Protein AF-A0A9N8HB35-F1 (afdb_monomer_lite)

Foldseek 3Di:
DDPPDDPPQAPDQAQQDQDDPVLGRHDPVSVVVLLVVLLVLLLLLVVLVVCCVVPPPDPVSVVVSVVSNVVSVVSLVSNCVSPHVVSVVSNVVSNVVSVVVVVVVVVVVVVVVVVVVVVVVVVVVVVVVVVVVVD

Secondary structure (DSSP, 8-state):
-------GGGT--SSEESSSTT-EE-SHHHHHHHHHHHHHHHHHHHHHHHHHHH-SS-HHHHHHHHHHHHHHHHHHHHHHTS--HHHHHHHHHHHHHHHHHHHHHHHHHHHHHHHHHHHHHHHHHHHHHHHHHT-

Radius of gyration: 24.56 Å; chains: 1; bounding box: 70×28×77 Å

Organism: NCBI:txid568900

pLDDT: mean 71.09, std 11.75, range [43.59, 85.12]

Structure (mmCIF, N/CA/C/O backbone):
data_AF-A0A9N8HB35-F1
#
_entry.id   AF-A0A9N8HB35-F1
#
loop_
_atom_site.group_PDB
_atom_site.id
_atom_site.type_symbol
_atom_site.label_atom_id
_atom_site.label_alt_id
_atom_site.label_comp_id
_atom_site.label_asym_id
_atom_site.label_entity_id
_atom_site.label_seq_id
_atom_site.pdbx_PDB_ins_code
_atom_site.Cartn_x
_atom_site.Cartn_y
_atom_site.Cartn_z
_atom_site.occupancy
_atom_site.B_iso_or_equiv
_atom_site.auth_seq_id
_atom_site.auth_comp_id
_atom_site.auth_asym_id
_atom_site.auth_atom_id
_atom_site.pdbx_PDB_model_num
ATOM 1 N N . MET A 1 1 ? -38.176 9.115 30.010 1.00 45.50 1 MET A N 1
ATOM 2 C CA . MET A 1 1 ? -37.831 8.293 28.830 1.00 45.50 1 MET A CA 1
ATOM 3 C C . MET A 1 1 ? -36.360 7.927 28.939 1.00 45.50 1 MET A C 1
ATOM 5 O O . MET A 1 1 ? -35.518 8.809 28.861 1.00 45.50 1 MET A O 1
ATOM 9 N N . MET A 1 2 ? -36.069 6.669 29.280 1.00 44.69 2 MET A N 1
ATOM 10 C CA . MET A 1 2 ? -34.713 6.183 29.548 1.00 44.69 2 MET A CA 1
ATOM 11 C C . MET A 1 2 ? -33.983 5.897 28.232 1.00 44.69 2 MET A C 1
ATOM 13 O O . MET A 1 2 ? -34.358 4.988 27.497 1.00 44.69 2 MET A O 1
ATOM 17 N N . GLY A 1 3 ? -32.946 6.683 27.939 1.00 60.66 3 GLY A N 1
ATOM 18 C CA . GLY A 1 3 ? -32.051 6.488 26.797 1.00 60.66 3 GLY A CA 1
ATOM 19 C C . GLY A 1 3 ? -31.075 5.336 27.034 1.00 60.66 3 GLY A C 1
ATOM 20 O O . GLY A 1 3 ? -29.895 5.572 27.265 1.00 60.66 3 GLY A O 1
ATOM 21 N N . TRP A 1 4 ? -31.577 4.099 27.013 1.00 60.34 4 TRP A N 1
ATOM 22 C CA . TRP A 1 4 ? -30.795 2.876 27.258 1.00 60.34 4 TRP A CA 1
ATOM 23 C C . TRP A 1 4 ? -30.068 2.328 26.021 1.00 60.34 4 TRP A C 1
ATOM 25 O O . TRP A 1 4 ? -29.394 1.307 26.095 1.00 60.34 4 TRP A O 1
ATOM 35 N N . TRP A 1 5 ? -30.163 3.021 24.888 1.00 43.59 5 TRP A N 1
ATOM 36 C CA . TRP A 1 5 ? -29.425 2.693 23.674 1.00 43.59 5 TRP A CA 1
ATOM 37 C C . TRP A 1 5 ? -28.761 3.962 23.143 1.00 43.59 5 TRP A C 1
ATOM 39 O O . TRP A 1 5 ? -29.365 4.754 22.423 1.00 43.59 5 TRP A O 1
ATOM 49 N N . LYS A 1 6 ? -27.513 4.192 23.550 1.00 47.88 6 LYS A N 1
ATOM 50 C CA . LYS A 1 6 ? -26.610 5.110 22.856 1.00 47.88 6 LYS A CA 1
ATOM 51 C C . LYS A 1 6 ? -25.535 4.244 22.214 1.00 47.88 6 LYS A C 1
ATOM 53 O O . LYS A 1 6 ? -24.721 3.681 22.945 1.00 47.88 6 LYS A O 1
ATOM 58 N N . PRO A 1 7 ? -25.542 4.082 20.883 1.00 48.66 7 PRO A N 1
ATOM 59 C CA . PRO A 1 7 ? -24.548 3.278 20.201 1.00 48.66 7 PRO A CA 1
ATOM 60 C C . PRO A 1 7 ? -23.248 4.087 20.111 1.00 48.66 7 PRO A C 1
ATOM 62 O O . PRO A 1 7 ? -22.889 4.615 19.065 1.00 48.66 7 PRO A O 1
ATOM 65 N N . TYR A 1 8 ? -22.562 4.227 21.247 1.00 49.41 8 TYR A N 1
ATOM 66 C CA . TYR A 1 8 ? -21.249 4.871 21.339 1.00 49.41 8 TYR A CA 1
ATOM 67 C C . TYR A 1 8 ? -20.169 4.087 20.580 1.00 49.41 8 TYR A C 1
ATOM 69 O O . TYR A 1 8 ? -19.176 4.660 20.153 1.00 49.41 8 TYR A O 1
ATOM 77 N N . PHE A 1 9 ? -20.408 2.799 20.325 1.00 52.00 9 PHE A N 1
ATOM 78 C CA . PHE A 1 9 ? -19.467 1.891 19.669 1.00 52.00 9 PHE A CA 1
ATOM 79 C C . PHE A 1 9 ? -19.093 2.255 18.225 1.00 52.00 9 PHE A C 1
ATOM 81 O O . PHE A 1 9 ? -18.092 1.749 17.733 1.00 52.00 9 PHE A O 1
ATOM 88 N N . PHE A 1 10 ? -19.863 3.102 17.532 1.00 51.78 10 PHE A N 1
ATOM 89 C CA . PHE A 1 10 ? -19.577 3.405 16.123 1.00 51.78 10 PHE A CA 1
ATOM 90 C C . PHE A 1 10 ? -18.704 4.639 15.906 1.00 51.78 10 PHE A C 1
ATOM 92 O O . PHE A 1 10 ? -18.147 4.782 14.830 1.00 51.78 10 PHE A O 1
ATOM 99 N N . VAL A 1 11 ? -18.596 5.557 16.863 1.00 52.62 11 VAL A N 1
ATOM 100 C CA . VAL A 1 11 ? -17.896 6.838 16.626 1.00 52.62 11 VAL A CA 1
ATOM 101 C C . VAL A 1 11 ? -16.774 7.068 17.630 1.00 52.62 11 VAL A C 1
ATOM 103 O O . VAL A 1 11 ? -15.903 7.899 17.393 1.00 52.62 11 VAL A O 1
ATOM 106 N N . ASP A 1 12 ? -16.765 6.324 18.736 1.00 54.06 12 ASP A N 1
ATOM 107 C CA . ASP A 1 12 ? -15.719 6.455 19.734 1.00 54.06 12 ASP A CA 1
ATOM 108 C C . ASP A 1 12 ? -14.447 5.735 19.263 1.00 54.06 12 ASP A C 1
ATOM 110 O O . ASP A 1 12 ? -14.409 4.513 19.117 1.00 54.06 12 ASP A O 1
ATOM 114 N N . THR A 1 13 ? -13.408 6.516 18.969 1.00 54.78 13 THR A N 1
ATOM 115 C CA . THR A 1 13 ? -12.069 6.023 18.617 1.00 54.78 13 THR A CA 1
ATOM 116 C C . THR A 1 13 ? -11.279 5.565 19.836 1.00 54.78 13 THR A C 1
ATOM 118 O O . THR A 1 13 ? -10.207 4.988 19.669 1.00 54.78 13 THR A O 1
ATOM 121 N N . THR A 1 14 ? -11.762 5.852 21.049 1.00 53.62 14 THR A N 1
ATOM 122 C CA . THR A 1 14 ? -11.043 5.563 22.289 1.00 53.62 14 THR A CA 1
ATOM 123 C C . THR A 1 14 ? -11.481 4.233 22.896 1.00 53.62 14 THR A C 1
ATOM 125 O O . THR A 1 14 ? -12.664 3.917 23.001 1.00 53.62 14 THR A O 1
ATOM 128 N N . GLY A 1 15 ? -10.504 3.409 23.268 1.00 51.75 15 GLY A N 1
ATOM 129 C CA . GLY A 1 15 ? -10.707 2.123 23.926 1.00 51.75 15 GLY A CA 1
ATOM 130 C C . GLY A 1 15 ? -11.123 0.966 23.016 1.00 51.75 15 GLY A C 1
ATOM 131 O O . GLY A 1 15 ? -11.509 -0.090 23.527 1.00 51.75 15 GLY A O 1
ATOM 132 N N . VAL A 1 16 ? -11.033 1.126 21.691 1.00 56.84 16 VAL A N 1
ATOM 133 C CA . VAL A 1 16 ? -11.378 0.062 20.740 1.00 56.84 16 VAL A CA 1
ATOM 134 C C . VAL A 1 16 ? -10.282 -1.001 20.731 1.00 56.84 16 VAL A C 1
ATOM 136 O O . VAL A 1 16 ? -9.119 -0.723 20.437 1.00 56.84 16 VAL A O 1
ATOM 139 N N . GLN A 1 17 ? -10.669 -2.234 21.054 1.00 55.41 17 GLN A N 1
ATOM 140 C CA . GLN A 1 17 ? -9.814 -3.410 20.938 1.00 55.41 17 GLN A CA 1
ATOM 141 C C . GLN A 1 17 ? -9.794 -3.878 19.481 1.00 55.41 17 GLN A C 1
ATOM 143 O O . GLN A 1 17 ? -10.820 -4.276 18.934 1.00 55.41 17 GLN A O 1
ATOM 148 N N . LEU A 1 18 ? -8.621 -3.816 18.851 1.00 55.91 18 LEU A N 1
ATOM 149 C CA . LEU A 1 18 ? -8.442 -4.180 17.442 1.00 55.91 18 LEU A CA 1
ATOM 150 C C . LEU A 1 18 ? -8.513 -5.692 17.200 1.00 55.91 18 LEU A C 1
ATOM 152 O O . LEU A 1 18 ? -8.981 -6.100 16.143 1.00 55.91 18 LEU A O 1
ATOM 156 N N . LEU A 1 19 ? -8.030 -6.510 18.147 1.00 52.53 19 LEU A N 1
ATOM 157 C CA . LEU A 1 19 ? -8.085 -7.983 18.087 1.00 52.53 19 LEU A CA 1
ATOM 158 C C . LEU A 1 19 ? -7.536 -8.671 19.354 1.00 52.53 19 LEU A C 1
ATOM 160 O O . LEU A 1 19 ? -7.921 -9.791 19.673 1.00 52.53 19 LEU A O 1
ATOM 164 N N . PHE A 1 20 ? -6.608 -8.010 20.052 1.00 51.31 20 PHE A N 1
ATOM 165 C CA . PHE A 1 20 ? -5.947 -8.503 21.259 1.00 51.31 20 PHE A CA 1
ATOM 166 C C . PHE A 1 20 ? -5.986 -7.431 22.351 1.00 51.31 20 PHE A C 1
ATOM 168 O O . PHE A 1 20 ? -5.915 -6.244 22.037 1.00 51.31 20 PHE A O 1
ATOM 175 N N . ASP A 1 21 ? -6.020 -7.837 23.624 1.00 52.69 21 ASP A N 1
ATOM 176 C CA . ASP A 1 21 ? -6.093 -6.914 24.772 1.00 52.69 21 ASP A CA 1
ATOM 177 C C . ASP A 1 21 ? -4.945 -5.889 24.828 1.00 52.69 21 ASP A C 1
ATOM 179 O O . ASP A 1 21 ? -5.109 -4.811 25.392 1.00 52.69 21 ASP A O 1
ATOM 183 N N . TRP A 1 22 ? -3.795 -6.191 24.217 1.00 54.84 22 TRP A N 1
ATOM 184 C CA . TRP A 1 22 ? -2.642 -5.285 24.140 1.00 54.84 22 TRP A CA 1
ATOM 185 C C . TRP A 1 22 ? -2.722 -4.270 22.987 1.00 54.84 22 TRP A C 1
ATOM 187 O O . TRP A 1 22 ? -1.986 -3.289 22.984 1.00 54.84 22 TRP A O 1
ATOM 197 N N . ALA A 1 23 ? -3.607 -4.488 22.013 1.00 52.81 23 ALA A N 1
ATOM 198 C CA . ALA A 1 23 ? -3.816 -3.617 20.858 1.00 52.81 23 ALA A CA 1
ATOM 199 C C . ALA A 1 23 ? -5.071 -2.761 21.070 1.00 52.81 23 ALA A C 1
ATOM 201 O O . ALA A 1 23 ? -6.016 -2.782 20.274 1.00 52.81 23 ALA A O 1
ATOM 202 N N . LYS A 1 24 ? -5.099 -2.059 22.202 1.00 58.66 24 LYS A N 1
ATOM 203 C CA . LYS A 1 24 ? -6.166 -1.128 22.548 1.00 58.66 24 LYS A CA 1
ATOM 204 C C . LYS A 1 24 ? -5.764 0.270 22.092 1.00 58.66 24 LYS A C 1
ATOM 206 O O . LYS A 1 24 ? -4.676 0.743 22.417 1.00 58.66 24 LYS A O 1
ATOM 211 N N . ILE A 1 25 ? -6.621 0.905 21.301 1.00 62.12 25 ILE A N 1
ATOM 212 C CA . ILE A 1 25 ? -6.399 2.279 20.849 1.00 62.12 25 ILE A CA 1
ATOM 213 C C . ILE A 1 25 ? -6.833 3.210 21.981 1.00 62.12 25 ILE A C 1
ATOM 215 O O . ILE A 1 25 ? -7.993 3.608 22.050 1.00 62.12 25 ILE A O 1
ATOM 219 N N . ASP A 1 26 ? -5.924 3.499 22.907 1.00 64.88 26 ASP A N 1
ATOM 220 C CA . ASP A 1 26 ? -6.196 4.417 24.020 1.00 64.88 26 ASP A CA 1
ATOM 221 C C . ASP A 1 26 ? -5.686 5.843 23.722 1.00 64.88 26 ASP A C 1
ATOM 223 O O . ASP A 1 26 ? -6.273 6.807 24.205 1.00 64.88 26 ASP A O 1
ATOM 227 N N . ASP A 1 27 ? -4.679 5.993 22.847 1.00 70.69 27 ASP A N 1
ATOM 228 C CA . ASP A 1 27 ? -4.029 7.277 22.537 1.00 70.69 27 ASP A CA 1
ATOM 229 C C . ASP A 1 27 ? -3.953 7.590 21.032 1.00 70.69 27 ASP A C 1
ATOM 231 O O . ASP A 1 27 ? -3.827 6.701 20.184 1.00 70.69 27 ASP A O 1
ATOM 235 N N . THR A 1 28 ? -3.886 8.880 20.683 1.00 71.00 28 THR A N 1
ATOM 236 C CA . THR A 1 28 ? -3.707 9.367 19.298 1.00 71.00 28 THR A CA 1
ATOM 237 C C . THR A 1 28 ? -2.481 8.760 18.607 1.00 71.00 28 THR A C 1
ATOM 239 O O . THR A 1 28 ? -2.510 8.497 17.408 1.00 71.00 28 THR A O 1
ATOM 242 N N . LEU A 1 29 ? -1.402 8.489 19.350 1.00 72.56 29 LEU A N 1
ATOM 243 C CA . LEU A 1 29 ? -0.203 7.840 18.807 1.00 72.56 29 LEU A CA 1
ATOM 244 C C . LEU A 1 29 ? -0.455 6.379 18.421 1.00 72.56 29 LEU A C 1
ATOM 246 O O . LEU A 1 29 ? 0.022 5.935 17.379 1.00 72.56 29 LEU A O 1
ATOM 250 N N . THR A 1 30 ? -1.222 5.648 19.234 1.00 72.88 30 THR A N 1
ATOM 251 C CA . THR A 1 30 ? -1.616 4.265 18.927 1.00 72.88 30 THR A CA 1
ATOM 252 C C . THR A 1 30 ? -2.589 4.198 17.757 1.00 72.88 30 THR A C 1
ATOM 254 O O . THR A 1 30 ? -2.531 3.265 16.962 1.00 72.88 30 THR A O 1
ATOM 257 N N . PHE A 1 31 ? -3.423 5.228 17.595 1.00 71.62 31 PHE A N 1
ATOM 258 C CA . PHE A 1 31 ? -4.264 5.376 16.416 1.00 71.62 31 PHE A CA 1
ATOM 259 C C . PHE A 1 31 ? -3.414 5.598 15.159 1.00 71.62 31 PHE A C 1
ATOM 261 O O . PHE A 1 31 ? -3.521 4.821 14.223 1.00 71.62 31 PHE A O 1
ATOM 268 N N . ILE A 1 32 ? -2.490 6.569 15.160 1.00 76.06 32 ILE A N 1
ATOM 269 C CA . ILE A 1 32 ? -1.609 6.838 14.007 1.00 76.06 32 ILE A CA 1
ATOM 270 C C . ILE A 1 32 ? -0.753 5.614 13.647 1.00 76.06 32 ILE A C 1
ATOM 272 O O . ILE A 1 32 ? -0.535 5.343 12.466 1.00 76.06 32 ILE A O 1
ATOM 276 N N . SER A 1 33 ? -0.261 4.860 14.634 1.00 78.31 33 SER A N 1
ATOM 277 C CA . SER A 1 33 ? 0.515 3.646 14.364 1.00 78.31 33 SER A CA 1
ATOM 278 C C . SER A 1 33 ? -0.349 2.514 13.801 1.00 78.31 33 SER A C 1
ATOM 280 O O . SER A 1 33 ? 0.095 1.822 12.880 1.00 78.31 33 SER A O 1
ATOM 282 N N . ALA A 1 34 ? -1.587 2.354 14.281 1.00 75.81 34 ALA A N 1
ATOM 283 C CA . ALA A 1 34 ? -2.561 1.430 13.707 1.00 75.81 34 ALA A CA 1
ATOM 284 C C . ALA A 1 34 ? -2.911 1.828 12.264 1.00 75.81 34 ALA A C 1
ATOM 286 O O . ALA A 1 34 ? -2.772 1.004 11.361 1.00 75.81 34 ALA A O 1
ATOM 287 N N . SER A 1 35 ? -3.229 3.101 12.028 1.00 79.56 35 SER A N 1
ATOM 288 C CA . SER A 1 35 ? -3.462 3.694 10.708 1.00 79.56 35 SER A CA 1
ATOM 289 C C . SER A 1 35 ? -2.302 3.450 9.747 1.00 79.56 35 SER A C 1
ATOM 291 O O . SER A 1 35 ? -2.489 2.961 8.633 1.00 79.56 35 SER A O 1
ATOM 293 N N . GLY A 1 36 ? -1.072 3.729 10.189 1.00 80.44 36 GLY A N 1
ATOM 294 C CA . GLY A 1 36 ? 0.137 3.499 9.401 1.00 80.44 36 GLY A CA 1
ATOM 295 C C . GLY A 1 36 ? 0.349 2.021 9.073 1.00 80.44 36 GLY A C 1
ATOM 296 O O . GLY A 1 36 ? 0.723 1.682 7.951 1.00 80.44 36 GLY A O 1
ATOM 297 N N . SER A 1 37 ? 0.048 1.131 10.021 1.00 80.12 37 SER A N 1
ATOM 298 C CA . SER A 1 37 ? 0.123 -0.318 9.815 1.00 80.12 37 SER A CA 1
ATOM 299 C C . SER A 1 37 ? -0.924 -0.794 8.807 1.00 80.12 37 SER A C 1
ATOM 301 O O . SER A 1 37 ? -0.601 -1.587 7.927 1.00 80.12 37 SER A O 1
ATOM 303 N N . ILE A 1 38 ? -2.152 -0.272 8.872 1.00 81.31 38 ILE A N 1
ATOM 304 C CA . ILE A 1 38 ? -3.230 -0.570 7.917 1.00 81.31 38 ILE A CA 1
ATOM 305 C C . ILE A 1 38 ? -2.867 -0.075 6.517 1.00 81.31 38 ILE A C 1
ATOM 307 O O . ILE A 1 38 ? -3.011 -0.821 5.546 1.00 81.31 38 ILE A O 1
ATOM 311 N N . ALA A 1 39 ? -2.344 1.148 6.404 1.00 79.38 39 ALA A N 1
ATOM 312 C CA . ALA A 1 39 ? -1.879 1.703 5.138 1.00 79.38 39 ALA A CA 1
ATOM 313 C C . ALA A 1 39 ? -0.755 0.850 4.528 1.00 79.38 39 ALA A C 1
ATOM 315 O O . ALA A 1 39 ? -0.796 0.529 3.338 1.00 79.38 39 ALA A O 1
ATOM 316 N N . LEU A 1 40 ? 0.213 0.423 5.347 1.00 81.56 40 LEU A N 1
ATOM 317 C CA . LEU A 1 40 ? 1.298 -0.456 4.916 1.00 81.56 40 LEU A CA 1
ATOM 318 C C . LEU A 1 40 ? 0.775 -1.830 4.479 1.00 81.56 40 LEU A C 1
ATOM 320 O O . LEU A 1 40 ? 1.191 -2.330 3.437 1.00 81.56 40 LEU A O 1
ATOM 324 N N . LEU A 1 41 ? -0.159 -2.423 5.230 1.00 81.19 41 LEU A N 1
ATOM 325 C CA . LEU A 1 41 ? -0.799 -3.694 4.876 1.00 81.19 41 LEU A CA 1
ATOM 326 C C . LEU A 1 41 ? -1.541 -3.593 3.538 1.00 81.19 41 LEU A C 1
ATOM 328 O O . LEU A 1 41 ? -1.372 -4.470 2.695 1.00 81.19 41 LEU A O 1
ATOM 332 N N . CYS A 1 42 ? -2.306 -2.519 3.311 1.00 79.75 42 CYS A N 1
ATOM 333 C CA . CYS A 1 42 ? -3.016 -2.286 2.049 1.00 79.75 42 CYS A CA 1
ATOM 334 C C . CYS A 1 42 ? -2.048 -2.114 0.870 1.00 79.75 42 CYS A C 1
ATOM 336 O O . CYS A 1 42 ? -2.261 -2.686 -0.201 1.00 79.75 42 CYS A O 1
ATOM 338 N N . LEU A 1 43 ? -0.966 -1.351 1.066 1.00 79.25 43 LEU A N 1
ATOM 339 C CA . LEU A 1 43 ? 0.071 -1.171 0.051 1.00 79.25 43 LEU A CA 1
ATOM 340 C C . LEU A 1 43 ? 0.762 -2.495 -0.280 1.00 79.25 43 LEU A C 1
ATOM 342 O O . LEU A 1 43 ? 0.881 -2.828 -1.454 1.00 79.25 43 LEU A O 1
ATOM 346 N N . LEU A 1 44 ? 1.178 -3.264 0.730 1.00 79.69 44 LEU A N 1
ATOM 347 C CA . LEU A 1 44 ? 1.837 -4.558 0.543 1.00 79.69 44 LEU A CA 1
ATOM 348 C C . LEU A 1 44 ? 0.924 -5.575 -0.142 1.00 79.69 44 LEU A C 1
ATOM 350 O O . LEU A 1 44 ? 1.387 -6.284 -1.032 1.00 79.69 44 LEU A O 1
ATOM 354 N N . ASP A 1 45 ? -0.357 -5.619 0.228 1.00 77.00 45 ASP A N 1
ATOM 355 C CA . ASP A 1 45 ? -1.348 -6.495 -0.402 1.00 77.00 45 ASP A CA 1
ATOM 356 C C . ASP A 1 45 ? -1.457 -6.216 -1.906 1.00 77.00 45 ASP A C 1
ATOM 358 O O . ASP A 1 45 ? -1.334 -7.121 -2.739 1.00 77.00 45 ASP A O 1
ATOM 362 N N . ARG A 1 46 ? -1.590 -4.935 -2.271 1.00 75.12 46 ARG A N 1
ATOM 363 C CA . ARG A 1 46 ? -1.676 -4.524 -3.674 1.00 75.12 46 ARG A CA 1
ATOM 364 C C . ARG A 1 46 ? -0.373 -4.734 -4.419 1.00 75.12 46 ARG A C 1
ATOM 366 O O . ARG A 1 46 ? -0.408 -5.226 -5.549 1.00 75.12 46 ARG A O 1
ATOM 373 N N . PHE A 1 47 ? 0.764 -4.403 -3.811 1.00 74.81 47 PHE A N 1
ATOM 374 C CA . PHE A 1 47 ? 2.080 -4.587 -4.422 1.00 74.81 47 PHE A CA 1
ATOM 375 C C . PHE A 1 47 ? 2.349 -6.071 -4.692 1.00 74.81 47 PHE A C 1
ATOM 377 O O . PHE A 1 47 ? 2.763 -6.429 -5.792 1.00 74.81 47 PHE A O 1
ATOM 384 N N . ALA A 1 48 ? 2.016 -6.953 -3.744 1.00 72.62 48 ALA A N 1
ATOM 385 C CA . ALA A 1 48 ? 2.113 -8.400 -3.912 1.00 72.62 48 ALA A CA 1
ATOM 386 C C . ALA A 1 48 ? 1.198 -8.919 -5.034 1.00 72.62 48 ALA A C 1
ATOM 388 O O . ALA A 1 48 ? 1.647 -9.707 -5.869 1.00 72.62 48 ALA A O 1
ATOM 389 N N . ALA A 1 49 ? -0.047 -8.433 -5.113 1.00 69.44 49 ALA A N 1
ATOM 390 C CA . ALA A 1 49 ? -0.979 -8.803 -6.177 1.00 69.44 49 ALA A CA 1
ATOM 391 C C . ALA A 1 49 ? -0.477 -8.386 -7.575 1.00 69.44 49 ALA A C 1
ATOM 393 O O . ALA A 1 49 ? -0.597 -9.149 -8.535 1.00 69.44 49 ALA A O 1
ATOM 394 N N . HIS A 1 50 ? 0.129 -7.204 -7.701 1.00 67.50 50 HIS A N 1
ATOM 395 C CA . HIS A 1 50 ? 0.690 -6.741 -8.972 1.00 67.50 50 HIS A CA 1
ATOM 396 C C . HIS A 1 50 ? 2.022 -7.405 -9.330 1.00 67.50 50 HIS A C 1
ATOM 398 O O . HIS A 1 50 ? 2.228 -7.739 -10.499 1.00 67.50 50 HIS A O 1
ATOM 404 N N . LEU A 1 51 ? 2.898 -7.677 -8.355 1.00 67.12 51 LEU A N 1
ATOM 405 C CA . LEU A 1 51 ? 4.088 -8.494 -8.602 1.00 67.12 51 LEU A CA 1
ATOM 406 C C . LEU A 1 51 ? 3.706 -9.890 -9.089 1.00 67.12 51 LEU A C 1
ATOM 408 O O . LEU A 1 51 ? 4.348 -10.397 -10.004 1.00 67.12 51 LEU A O 1
ATOM 412 N N . ALA A 1 52 ? 2.651 -10.493 -8.537 1.00 63.91 52 ALA A N 1
ATOM 413 C CA . ALA A 1 52 ? 2.167 -11.796 -8.981 1.00 63.91 52 ALA A CA 1
ATOM 414 C C . ALA A 1 52 ? 1.695 -11.787 -10.449 1.00 63.91 52 ALA A C 1
ATOM 416 O O . ALA A 1 52 ? 1.901 -12.767 -11.164 1.00 63.91 52 ALA A O 1
ATOM 417 N N . LEU A 1 53 ? 1.109 -10.680 -10.920 1.00 63.44 53 LEU A N 1
ATOM 418 C CA . LEU A 1 53 ? 0.714 -10.514 -12.324 1.00 63.44 53 LEU A CA 1
ATOM 419 C C . LEU A 1 53 ? 1.917 -10.291 -13.251 1.00 63.44 53 LEU A C 1
ATOM 421 O O . LEU A 1 53 ? 1.929 -10.810 -14.367 1.00 63.44 53 LEU A O 1
ATOM 425 N N . HIS A 1 54 ? 2.929 -9.543 -12.805 1.00 58.47 54 HIS A N 1
ATOM 426 C CA . HIS A 1 54 ? 4.083 -9.194 -13.637 1.00 58.47 54 HIS A CA 1
ATOM 427 C C . HIS A 1 54 ? 5.175 -10.279 -13.650 1.00 58.47 54 HIS A C 1
ATOM 429 O O . HIS A 1 54 ? 5.806 -10.538 -14.673 1.00 58.47 54 HIS A O 1
ATOM 435 N N . GLN A 1 55 ? 5.376 -10.988 -12.538 1.00 51.97 55 GLN A N 1
ATOM 436 C CA . GLN A 1 55 ? 6.353 -12.068 -12.412 1.00 51.97 55 GLN A CA 1
ATOM 437 C C . GLN A 1 55 ? 5.756 -13.437 -12.758 1.00 51.97 55 GLN A C 1
ATOM 439 O O . GLN A 1 55 ? 5.794 -14.369 -11.958 1.00 51.97 55 GLN A O 1
ATOM 444 N N . ARG A 1 56 ? 5.330 -13.633 -14.009 1.00 51.41 56 ARG A N 1
ATOM 445 C CA . ARG A 1 56 ? 5.165 -14.998 -14.547 1.00 51.41 56 ARG A CA 1
ATOM 446 C C . ARG A 1 56 ? 6.496 -15.759 -14.710 1.00 51.41 56 ARG A C 1
ATOM 448 O O . ARG A 1 56 ? 6.472 -16.925 -15.086 1.00 51.41 56 ARG A O 1
ATOM 455 N N . GLN A 1 57 ? 7.647 -15.132 -14.433 1.00 45.41 57 GLN A N 1
ATOM 456 C CA . GLN A 1 57 ? 8.962 -15.639 -14.854 1.00 45.41 57 GLN A CA 1
ATOM 457 C C . GLN A 1 57 ? 10.014 -15.812 -13.734 1.00 45.41 57 GLN A C 1
ATOM 459 O O . GLN A 1 57 ? 11.056 -16.412 -13.984 1.00 45.41 57 GLN A O 1
ATOM 464 N N . LYS A 1 58 ? 9.776 -15.355 -12.491 1.00 49.59 58 LYS A N 1
ATOM 465 C CA . LYS A 1 58 ? 10.717 -15.541 -11.359 1.00 49.59 58 LYS A CA 1
ATOM 466 C C . LYS A 1 58 ? 10.085 -16.368 -10.233 1.00 49.59 58 LYS A C 1
ATOM 468 O O . LYS A 1 58 ? 9.369 -15.850 -9.383 1.00 49.59 58 LYS A O 1
ATOM 473 N N . VAL A 1 59 ? 10.409 -17.662 -10.218 1.00 52.81 59 VAL A N 1
ATOM 474 C CA . VAL A 1 59 ? 9.833 -18.704 -9.342 1.00 52.81 59 VAL A CA 1
ATOM 475 C C . VAL A 1 59 ? 9.998 -18.416 -7.836 1.00 52.81 59 VAL A C 1
ATOM 477 O O . VAL A 1 59 ? 9.125 -18.771 -7.054 1.00 52.81 59 VAL A O 1
ATOM 480 N N . TYR A 1 60 ? 11.061 -17.723 -7.409 1.00 49.62 60 TYR A N 1
ATOM 481 C CA . TYR A 1 60 ? 11.340 -17.486 -5.980 1.00 49.62 60 TYR A CA 1
ATOM 482 C C . TYR A 1 60 ? 10.612 -16.280 -5.362 1.00 49.62 60 TYR A C 1
ATOM 484 O O . TYR A 1 60 ? 10.231 -16.327 -4.193 1.00 49.62 60 TYR A O 1
ATOM 492 N N . SER A 1 61 ? 10.378 -15.207 -6.124 1.00 53.84 61 SER A N 1
ATOM 493 C CA . SER A 1 61 ? 9.635 -1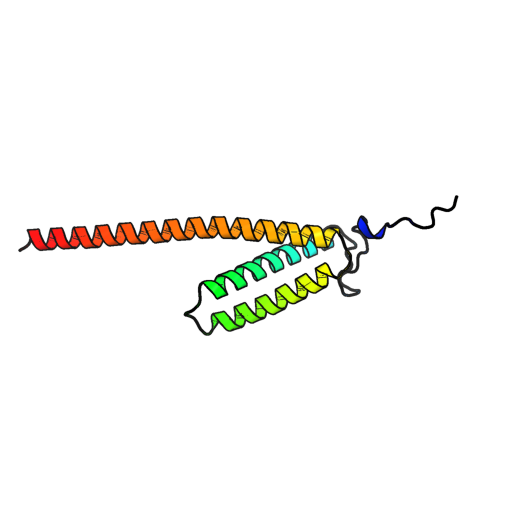4.039 -5.618 1.00 53.84 61 SER A CA 1
ATOM 494 C C . SER A 1 61 ? 8.133 -14.314 -5.499 1.00 53.84 61 SER A C 1
ATOM 496 O O . SER A 1 61 ? 7.466 -13.707 -4.664 1.00 53.84 61 SER A O 1
ATOM 498 N N . SER A 1 62 ? 7.619 -15.278 -6.271 1.00 61.62 62 SER A N 1
ATOM 499 C CA . SER A 1 62 ? 6.209 -15.673 -6.250 1.00 61.62 62 SER A CA 1
ATOM 500 C C . SER A 1 62 ? 5.771 -16.231 -4.889 1.00 61.62 62 SER A C 1
ATOM 502 O O . SER A 1 62 ? 4.713 -15.851 -4.394 1.00 61.62 62 SER A O 1
ATOM 504 N N . THR A 1 63 ? 6.595 -17.050 -4.223 1.00 65.19 63 THR A N 1
ATOM 505 C CA . THR A 1 63 ? 6.230 -17.666 -2.931 1.00 65.19 63 THR A CA 1
ATOM 506 C C . THR A 1 63 ? 6.141 -16.645 -1.796 1.00 65.19 63 THR A C 1
ATOM 508 O O . THR A 1 63 ? 5.208 -16.690 -0.991 1.00 65.19 63 THR A O 1
ATOM 511 N N . LEU A 1 64 ? 7.088 -15.701 -1.731 1.00 67.94 64 LEU A N 1
ATOM 512 C CA . LEU A 1 64 ? 7.064 -14.635 -0.726 1.00 67.94 64 LEU A CA 1
ATOM 513 C C . LEU A 1 64 ? 5.903 -13.673 -0.976 1.00 67.94 64 LEU A C 1
ATOM 515 O O . LEU A 1 64 ? 5.168 -13.374 -0.041 1.00 67.94 64 LEU A O 1
ATOM 519 N N . ALA A 1 65 ? 5.685 -13.259 -2.227 1.00 67.31 65 ALA A N 1
ATOM 520 C CA . ALA A 1 65 ? 4.553 -12.409 -2.588 1.00 67.31 65 ALA A CA 1
ATOM 521 C C . ALA A 1 65 ? 3.214 -13.081 -2.246 1.00 67.31 65 ALA A C 1
ATOM 523 O O . ALA A 1 65 ? 2.351 -12.457 -1.638 1.00 67.31 65 ALA A O 1
ATOM 524 N N . TRP A 1 66 ? 3.069 -14.375 -2.538 1.00 70.94 66 TRP A N 1
ATOM 525 C CA . TRP A 1 66 ? 1.867 -15.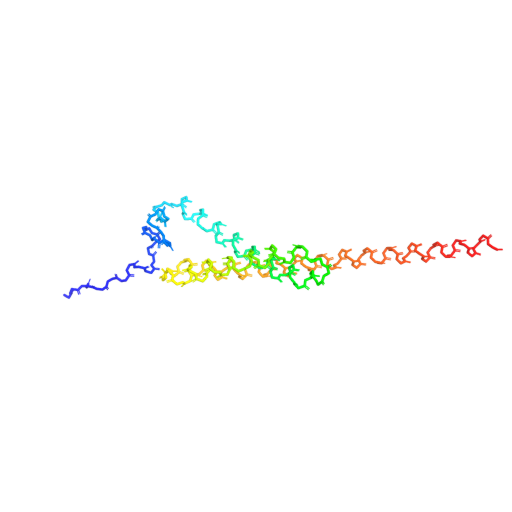141 -2.212 1.00 70.94 66 TRP A CA 1
ATOM 526 C C . TRP A 1 66 ? 1.626 -15.261 -0.701 1.00 70.94 66 TRP A C 1
ATOM 528 O O . TRP A 1 66 ? 0.497 -15.108 -0.233 1.00 70.94 66 TRP A O 1
ATOM 538 N N . THR A 1 67 ? 2.687 -15.498 0.076 1.00 73.94 67 THR A N 1
ATOM 539 C CA . THR A 1 67 ? 2.597 -15.604 1.541 1.00 73.94 67 THR A CA 1
ATOM 540 C C . THR A 1 67 ? 2.251 -14.255 2.167 1.00 73.94 67 THR A C 1
ATOM 542 O O . THR A 1 67 ? 1.376 -14.191 3.030 1.00 73.94 67 THR A O 1
ATOM 545 N N . VAL A 1 68 ? 2.883 -13.172 1.698 1.00 75.31 68 VAL A N 1
ATOM 546 C CA . VAL A 1 68 ? 2.568 -11.801 2.120 1.00 75.31 68 VAL A CA 1
ATOM 547 C C . VAL A 1 68 ? 1.115 -11.485 1.799 1.00 75.31 68 VAL A C 1
ATOM 549 O O . VAL A 1 68 ? 0.395 -11.112 2.712 1.00 75.31 68 VAL A O 1
ATOM 5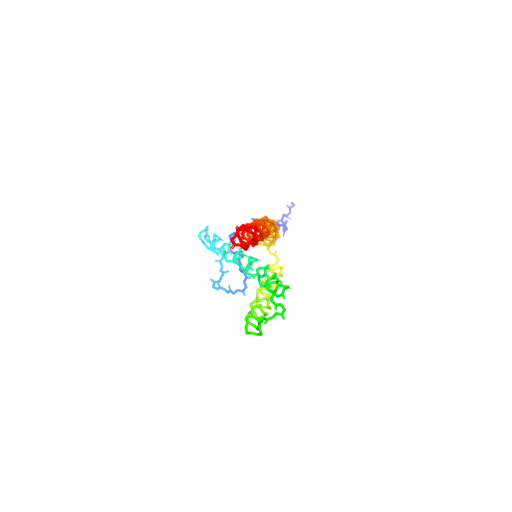52 N N . GLN A 1 69 ? 0.660 -11.748 0.573 1.00 76.44 69 GLN A N 1
ATOM 553 C CA . GLN A 1 69 ? -0.721 -11.511 0.150 1.00 76.44 69 GLN A CA 1
ATOM 554 C C . GLN A 1 69 ? -1.742 -12.280 1.004 1.00 76.44 69 GLN A C 1
ATOM 556 O O . GLN A 1 69 ? -2.769 -11.741 1.406 1.00 76.44 69 GLN A O 1
ATOM 561 N N . ARG A 1 70 ? -1.483 -13.558 1.309 1.00 76.81 70 ARG A N 1
ATOM 562 C CA . ARG A 1 70 ? -2.368 -14.353 2.178 1.00 76.81 70 ARG A CA 1
ATOM 563 C C . ARG A 1 70 ? -2.415 -13.807 3.602 1.00 76.81 70 ARG A C 1
ATOM 565 O O . ARG A 1 70 ? -3.482 -13.810 4.212 1.00 76.81 70 ARG A O 1
ATOM 572 N N . CYS A 1 71 ? -1.279 -13.345 4.114 1.00 75.62 71 CYS A N 1
ATOM 573 C CA . CYS A 1 71 ? -1.178 -12.758 5.442 1.00 75.62 71 CYS A CA 1
ATOM 574 C C . CYS A 1 71 ? -1.898 -11.403 5.502 1.00 75.62 71 CYS A C 1
ATOM 576 O O . CYS A 1 71 ? -2.770 -11.212 6.346 1.00 75.62 71 CYS A O 1
ATOM 578 N N . THR A 1 72 ? -1.614 -10.495 4.564 1.00 77.06 72 THR A N 1
ATOM 579 C CA . THR A 1 72 ? -2.232 -9.164 4.483 1.00 77.06 72 THR A CA 1
ATOM 580 C C . THR A 1 72 ? -3.735 -9.255 4.277 1.00 77.06 72 THR A C 1
ATOM 582 O O . THR A 1 72 ? -4.485 -8.624 5.016 1.00 77.06 72 THR A O 1
ATOM 585 N N . SER A 1 73 ? -4.193 -10.102 3.353 1.00 77.38 73 SER A N 1
ATOM 586 C CA . SER A 1 73 ? -5.618 -10.333 3.116 1.00 77.38 73 SER A CA 1
ATOM 587 C C . SER A 1 73 ? -6.323 -10.903 4.354 1.00 77.38 73 SER A C 1
ATOM 589 O O . SER A 1 73 ? -7.417 -10.454 4.698 1.00 77.38 73 SER A O 1
ATOM 591 N N . GLY A 1 74 ? -5.682 -11.831 5.076 1.00 80.62 74 GLY A N 1
ATOM 592 C CA . GLY A 1 74 ? -6.207 -12.375 6.332 1.00 80.62 74 GLY A CA 1
ATOM 593 C C . GLY A 1 74 ? -6.311 -11.326 7.443 1.00 80.62 74 GLY A C 1
ATOM 594 O O . GLY A 1 74 ? -7.341 -11.238 8.111 1.00 80.62 74 GLY A O 1
ATOM 595 N N . PHE A 1 75 ? -5.286 -10.487 7.609 1.00 76.25 75 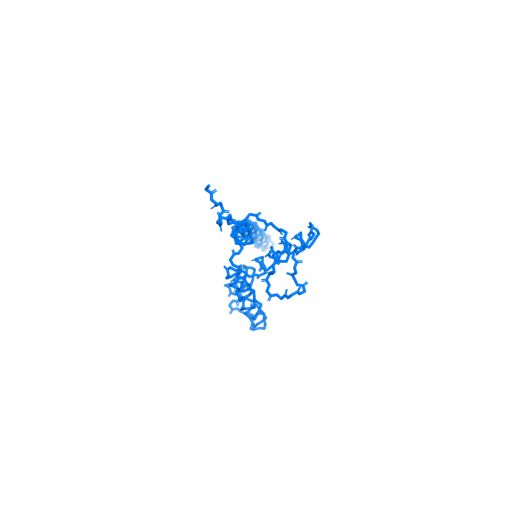PHE A N 1
ATOM 596 C CA . PHE A 1 75 ? -5.301 -9.389 8.579 1.00 76.25 75 PHE A CA 1
ATOM 597 C C . PHE A 1 75 ? -6.351 -8.327 8.244 1.00 76.25 75 PHE A C 1
ATOM 599 O O . PHE A 1 75 ? -7.090 -7.906 9.130 1.00 76.25 75 PHE A O 1
ATOM 606 N N . LEU A 1 76 ? -6.476 -7.934 6.974 1.00 76.19 76 LEU A N 1
ATOM 607 C CA . LEU A 1 76 ? -7.515 -7.001 6.539 1.00 76.19 76 LEU A CA 1
ATOM 608 C C . LEU A 1 76 ? -8.911 -7.577 6.781 1.00 76.19 76 LEU A C 1
ATOM 610 O O . LEU A 1 76 ? -9.783 -6.870 7.273 1.00 76.19 76 LEU A O 1
ATOM 614 N N . MET A 1 77 ? -9.123 -8.869 6.521 1.00 82.44 77 MET A N 1
ATOM 615 C CA . MET A 1 77 ? -10.395 -9.527 6.821 1.00 82.44 77 MET A CA 1
ATOM 616 C C . MET A 1 77 ? -10.724 -9.498 8.321 1.00 82.44 77 MET A C 1
ATOM 618 O O . MET A 1 77 ? -11.868 -9.228 8.684 1.00 82.44 77 MET A O 1
ATOM 622 N N . LEU A 1 78 ? -9.737 -9.736 9.190 1.00 77.62 78 LEU A N 1
ATOM 623 C CA . LEU A 1 78 ? -9.908 -9.648 10.645 1.00 77.62 78 LEU A CA 1
ATOM 624 C C . LEU A 1 78 ? -10.289 -8.230 11.093 1.00 77.62 78 LEU A C 1
ATOM 626 O O . LEU A 1 78 ? -11.206 -8.076 11.895 1.00 77.62 78 LEU A O 1
ATOM 630 N N . ILE A 1 79 ? -9.649 -7.206 10.524 1.00 73.56 79 ILE A N 1
ATOM 631 C CA . ILE A 1 79 ? -9.967 -5.795 10.794 1.00 73.56 79 ILE A CA 1
ATOM 632 C C . ILE A 1 79 ? -11.385 -5.455 10.319 1.00 73.56 79 ILE A C 1
ATOM 634 O O . ILE A 1 79 ? -12.148 -4.818 11.033 1.00 73.56 79 ILE A O 1
ATOM 638 N N . MET A 1 80 ? -11.795 -5.931 9.142 1.00 73.88 80 MET A N 1
ATOM 639 C CA . MET A 1 80 ? -13.154 -5.697 8.634 1.00 73.88 80 MET A CA 1
ATOM 640 C C . MET A 1 80 ? -14.228 -6.366 9.510 1.00 73.88 80 MET A C 1
ATOM 642 O O . MET A 1 80 ? -15.358 -5.886 9.575 1.00 73.88 80 MET A O 1
ATOM 646 N N . MET A 1 81 ? -13.879 -7.451 10.208 1.00 75.94 81 MET A N 1
ATOM 647 C CA . MET A 1 81 ? -14.759 -8.153 11.149 1.00 75.94 81 MET A CA 1
ATOM 648 C C . MET A 1 81 ? -14.748 -7.555 12.562 1.00 75.94 81 MET A C 1
ATOM 650 O O . MET A 1 81 ? -15.571 -7.952 13.385 1.00 75.94 81 MET A O 1
ATOM 654 N N . SER A 1 82 ? -13.880 -6.582 12.863 1.00 69.50 82 SER A N 1
ATOM 655 C CA . SER A 1 82 ? -13.769 -5.987 14.202 1.00 69.50 82 SER A CA 1
ATOM 656 C C . SER A 1 82 ? -14.884 -4.975 14.529 1.00 69.50 82 SER A C 1
ATOM 658 O O . SER A 1 82 ? -14.805 -4.283 15.542 1.00 69.50 82 SER A O 1
ATOM 660 N N . PHE A 1 83 ? -15.924 -4.873 13.684 1.00 66.38 83 PHE A N 1
ATOM 661 C CA . PHE A 1 83 ? -17.111 -4.006 13.826 1.00 66.38 83 PHE A CA 1
ATOM 662 C C . PHE A 1 83 ? -16.825 -2.515 14.095 1.00 66.38 83 PHE A C 1
ATOM 664 O O . PHE A 1 83 ? -17.727 -1.766 14.470 1.00 66.38 83 PHE A O 1
ATOM 671 N N . ASN A 1 84 ? -15.597 -2.051 13.855 1.00 72.19 84 ASN A N 1
ATOM 672 C CA . ASN A 1 84 ? -15.226 -0.650 13.987 1.00 72.19 84 ASN A CA 1
ATOM 673 C C . ASN A 1 84 ? -15.350 0.044 12.626 1.00 72.19 84 ASN A C 1
ATOM 675 O O . ASN A 1 84 ? -14.593 -0.236 11.696 1.00 72.19 84 ASN A O 1
ATOM 679 N N . ILE A 1 85 ? -16.300 0.975 12.517 1.00 71.69 85 ILE A N 1
ATOM 680 C CA . ILE A 1 85 ? -16.581 1.670 11.256 1.00 71.69 85 ILE A CA 1
ATOM 681 C C . ILE A 1 85 ? -15.443 2.599 10.815 1.00 71.69 85 ILE A C 1
ATOM 683 O O . ILE A 1 85 ? -15.283 2.826 9.621 1.00 71.69 85 ILE A O 1
ATOM 687 N N . ILE A 1 86 ? -14.642 3.117 11.750 1.00 72.75 86 ILE A N 1
ATOM 688 C CA . ILE A 1 86 ? -13.529 4.026 11.459 1.00 72.75 86 ILE A CA 1
ATOM 689 C C . ILE A 1 86 ? -12.387 3.239 10.822 1.00 72.75 86 ILE A C 1
ATOM 691 O O . ILE A 1 86 ? -11.916 3.615 9.754 1.00 72.75 86 ILE A O 1
ATOM 695 N N . LEU A 1 87 ? -12.026 2.095 11.411 1.00 74.12 87 LEU A N 1
ATOM 696 C CA . LEU A 1 87 ? -11.025 1.184 10.844 1.00 74.12 87 LEU A CA 1
ATOM 697 C C . LEU A 1 87 ? -11.486 0.599 9.505 1.00 74.12 87 LEU A C 1
ATOM 699 O O . LEU A 1 87 ? -10.703 0.481 8.568 1.00 74.12 87 LEU A O 1
ATOM 703 N N . PHE A 1 88 ? -12.776 0.282 9.383 1.00 78.31 88 PHE A N 1
ATOM 704 C CA . PHE A 1 88 ? -13.372 -0.143 8.119 1.00 78.31 88 PHE A CA 1
ATOM 705 C C . PHE A 1 88 ? -13.236 0.936 7.033 1.00 78.31 88 PHE A C 1
ATOM 707 O O . PHE A 1 88 ? -12.772 0.657 5.926 1.00 78.31 88 PHE A O 1
ATOM 714 N N . 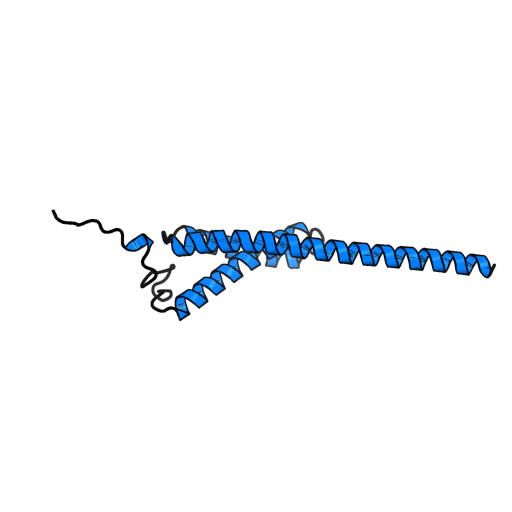LEU A 1 89 ? -13.617 2.179 7.342 1.00 79.25 89 LEU A N 1
ATO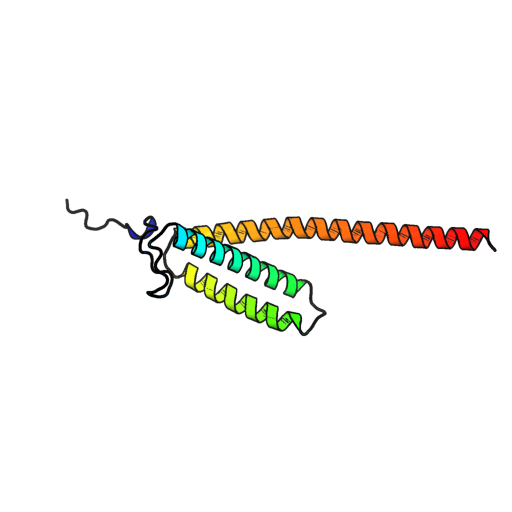M 715 C CA . LEU A 1 89 ? -13.544 3.299 6.404 1.00 79.25 89 LEU A CA 1
ATOM 716 C C . LEU A 1 89 ? -12.093 3.596 6.009 1.00 79.25 89 LEU A C 1
ATOM 718 O O . LEU A 1 89 ? -11.809 3.880 4.848 1.00 79.25 89 LEU A O 1
ATOM 722 N N . GLU A 1 90 ? -11.172 3.461 6.956 1.00 81.38 90 GLU A N 1
ATOM 723 C CA . GLU A 1 90 ? -9.739 3.604 6.749 1.00 81.38 90 GLU A CA 1
ATOM 724 C C . GLU A 1 90 ? -9.170 2.543 5.796 1.00 81.38 90 GLU A C 1
ATOM 726 O O . GLU A 1 90 ? -8.481 2.889 4.835 1.00 81.38 90 GLU A O 1
ATOM 731 N N . VAL A 1 91 ? -9.522 1.266 5.985 1.00 81.38 91 VAL A N 1
ATOM 732 C CA . VAL A 1 91 ? -9.152 0.181 5.058 1.00 81.38 91 VAL A CA 1
ATOM 733 C C . VAL A 1 91 ? -9.666 0.471 3.646 1.00 81.38 91 VAL A C 1
ATOM 735 O O . VAL A 1 91 ? -8.924 0.324 2.673 1.00 81.38 91 VAL A O 1
ATOM 738 N N . VAL A 1 92 ? -10.916 0.924 3.512 1.00 82.94 92 VAL A N 1
ATOM 739 C CA . VAL A 1 92 ? -11.507 1.260 2.206 1.00 82.94 92 VAL A CA 1
ATOM 740 C C . VAL A 1 92 ? -10.776 2.437 1.550 1.00 82.94 92 VAL A C 1
ATOM 742 O O . VAL A 1 92 ? -10.426 2.356 0.370 1.00 82.94 92 VAL A O 1
ATOM 745 N N . LEU A 1 93 ? -10.494 3.508 2.301 1.00 84.75 93 LEU A N 1
ATOM 746 C CA . LEU A 1 93 ? -9.777 4.682 1.796 1.00 84.75 93 LEU A CA 1
ATOM 747 C C . LEU A 1 93 ? -8.353 4.333 1.357 1.00 84.75 93 LEU A C 1
ATOM 749 O O . LEU A 1 93 ? -7.957 4.675 0.241 1.00 84.75 93 LEU A O 1
ATOM 753 N N . PHE A 1 94 ? -7.589 3.621 2.187 1.00 84.75 94 PHE A N 1
ATOM 754 C CA . PHE A 1 94 ? -6.220 3.237 1.843 1.00 84.75 94 PHE A CA 1
ATOM 755 C C . PHE A 1 94 ? -6.161 2.198 0.724 1.00 84.75 94 PHE A C 1
ATOM 757 O O . PHE A 1 94 ? -5.257 2.261 -0.114 1.00 84.75 94 PHE A O 1
ATOM 764 N N . SER A 1 95 ? -7.140 1.295 0.623 1.00 81.12 95 SER A N 1
ATOM 765 C CA . SER A 1 95 ? -7.259 0.413 -0.541 1.00 81.12 95 SER A CA 1
ATOM 766 C C . SER A 1 95 ? -7.501 1.211 -1.828 1.00 81.12 95 SER A C 1
ATOM 768 O O . SER A 1 95 ? -6.893 0.907 -2.850 1.00 81.12 95 SER A O 1
ATOM 770 N N . GLY A 1 96 ? -8.352 2.241 -1.800 1.00 81.50 96 GLY A N 1
ATOM 771 C CA . GLY A 1 96 ? -8.593 3.094 -2.969 1.00 81.50 96 GLY A CA 1
ATOM 772 C C . GLY A 1 96 ? -7.371 3.937 -3.351 1.00 81.50 96 GLY A C 1
ATOM 773 O O . GLY A 1 96 ? -6.983 3.993 -4.518 1.00 81.50 96 GLY A O 1
ATOM 774 N N . MET A 1 97 ? -6.717 4.547 -2.359 1.00 85.12 97 MET A N 1
ATOM 775 C CA . MET A 1 97 ? -5.502 5.346 -2.557 1.00 85.12 97 MET A CA 1
ATOM 776 C C . MET A 1 97 ? -4.335 4.511 -3.093 1.00 85.12 97 MET A C 1
ATOM 778 O O . MET A 1 97 ? -3.616 4.970 -3.978 1.00 85.12 97 MET A O 1
ATOM 782 N N . SER A 1 98 ? -4.149 3.287 -2.591 1.00 82.75 98 SER A N 1
ATOM 783 C CA . SER A 1 98 ? -3.092 2.386 -3.069 1.00 82.75 98 SER A CA 1
ATOM 784 C C . SER A 1 98 ? -3.330 1.926 -4.507 1.00 82.75 98 SER A C 1
ATOM 786 O O . SER A 1 98 ? -2.382 1.870 -5.288 1.00 82.75 98 SER A O 1
ATOM 788 N N . GLU A 1 99 ? -4.581 1.678 -4.902 1.00 81.25 99 GLU A N 1
ATOM 789 C CA . GLU A 1 99 ? -4.914 1.360 -6.293 1.00 81.25 99 GLU A CA 1
ATOM 790 C C . GLU A 1 99 ? -4.624 2.541 -7.233 1.00 81.25 99 GLU A C 1
ATOM 792 O O . GLU A 1 99 ? -3.983 2.365 -8.271 1.00 81.25 99 GLU A O 1
ATOM 797 N N . LEU A 1 100 ? -5.041 3.754 -6.857 1.00 83.81 100 LEU A N 1
ATOM 798 C CA . LEU A 1 100 ? -4.754 4.966 -7.629 1.00 83.81 100 LEU A CA 1
ATOM 799 C C . LEU A 1 100 ? -3.250 5.232 -7.735 1.00 83.81 100 LEU A C 1
ATOM 801 O O . LEU A 1 100 ? -2.743 5.468 -8.832 1.00 83.81 100 LEU A O 1
ATOM 805 N N . GLY A 1 101 ? -2.534 5.149 -6.612 1.00 82.75 101 GLY A N 1
ATOM 806 C CA . GLY A 1 101 ? -1.086 5.331 -6.569 1.00 82.75 101 GLY A CA 1
ATOM 807 C C . GLY A 1 101 ? -0.362 4.339 -7.474 1.00 82.75 101 GLY A C 1
ATOM 808 O O . GLY A 1 101 ? 0.534 4.729 -8.220 1.00 82.75 101 GLY A O 1
ATOM 809 N N . MET A 1 102 ? -0.800 3.077 -7.485 1.00 78.06 102 MET A N 1
ATOM 810 C CA . MET A 1 102 ? -0.182 2.069 -8.336 1.00 78.06 102 MET A CA 1
ATOM 811 C C . MET A 1 102 ? -0.464 2.285 -9.822 1.00 78.06 102 MET A C 1
ATOM 813 O O . MET A 1 102 ? 0.435 2.096 -10.635 1.00 78.06 102 MET A O 1
ATOM 817 N N . ARG A 1 103 ? -1.675 2.719 -10.195 1.00 81.50 103 ARG A N 1
ATOM 818 C CA . ARG A 1 103 ? -1.990 3.056 -11.594 1.00 81.50 103 ARG A CA 1
ATOM 819 C C . ARG A 1 103 ? -1.103 4.187 -12.114 1.00 81.50 103 ARG A C 1
ATOM 821 O O . ARG A 1 103 ? -0.577 4.079 -13.217 1.00 81.50 103 ARG A O 1
ATOM 828 N N . ILE A 1 104 ? -0.899 5.231 -11.310 1.00 84.81 104 ILE A N 1
ATOM 829 C CA . ILE A 1 104 ? -0.033 6.363 -11.673 1.00 84.81 104 ILE A CA 1
ATOM 830 C C . ILE A 1 104 ? 1.428 5.917 -11.771 1.00 84.81 104 ILE A C 1
ATOM 832 O O . ILE A 1 104 ? 2.123 6.280 -12.717 1.00 84.81 104 ILE A O 1
ATOM 836 N N . TYR A 1 105 ? 1.896 5.120 -10.807 1.00 81.38 105 TYR A N 1
ATOM 837 C CA . TYR A 1 105 ? 3.256 4.585 -10.830 1.00 81.38 105 TYR A CA 1
ATOM 838 C C . TYR A 1 105 ? 3.500 3.729 -12.079 1.00 81.38 105 TYR A C 1
ATOM 840 O O . TYR A 1 105 ? 4.529 3.863 -12.733 1.00 81.38 105 TYR A O 1
ATOM 848 N N . TRP A 1 106 ? 2.517 2.909 -12.454 1.00 72.62 106 TRP A N 1
ATOM 849 C CA . TRP A 1 106 ? 2.596 2.056 -13.634 1.00 72.62 106 TRP A CA 1
ATOM 850 C C . TRP A 1 106 ? 2.639 2.838 -14.945 1.00 72.62 106 TRP A C 1
ATOM 852 O O . TRP A 1 106 ? 3.384 2.472 -15.849 1.00 72.62 106 TRP A O 1
ATOM 862 N N . GLN A 1 107 ? 1.857 3.916 -15.060 1.00 80.38 107 GLN A N 1
ATOM 863 C CA . GLN A 1 107 ? 1.910 4.773 -16.247 1.00 80.38 107 GLN A CA 1
ATOM 864 C C . GLN A 1 107 ? 3.310 5.354 -16.452 1.00 80.38 107 GLN A C 1
ATOM 866 O O . GLN A 1 107 ? 3.816 5.323 -17.569 1.00 80.38 107 GLN A O 1
ATOM 871 N N . LYS A 1 108 ? 3.966 5.792 -15.371 1.00 80.19 108 LYS A N 1
ATOM 872 C CA . LYS A 1 108 ? 5.344 6.291 -15.444 1.00 80.19 108 LYS A CA 1
ATOM 873 C C . LYS A 1 108 ? 6.342 5.216 -15.866 1.00 80.19 108 LYS A C 1
ATOM 875 O O . LYS A 1 108 ? 7.210 5.490 -16.686 1.00 80.19 108 LYS A O 1
ATOM 880 N N . ASP A 1 109 ? 6.213 4.002 -15.332 1.00 80.25 109 ASP A N 1
ATOM 881 C CA . ASP A 1 109 ? 7.108 2.897 -15.697 1.00 80.25 109 ASP A CA 1
ATOM 882 C C . ASP A 1 109 ? 6.959 2.516 -17.180 1.00 80.25 109 ASP A C 1
ATOM 884 O O . ASP A 1 109 ? 7.951 2.291 -17.871 1.00 80.25 109 ASP A O 1
ATOM 888 N N . GLN A 1 110 ? 5.731 2.525 -17.717 1.00 78.50 110 GLN A N 1
ATOM 889 C CA . GLN A 1 110 ? 5.513 2.294 -19.148 1.00 78.50 110 GLN A CA 1
ATOM 890 C C . GLN A 1 110 ? 6.133 3.381 -20.026 1.00 78.50 110 GLN A C 1
ATOM 892 O O . GLN A 1 110 ? 6.786 3.039 -21.011 1.00 78.50 110 GLN A O 1
ATOM 897 N N . GLU A 1 111 ? 5.978 4.655 -19.664 1.00 80.44 111 GLU A N 1
ATOM 898 C CA . GLU A 1 111 ? 6.598 5.766 -20.395 1.00 80.44 111 GLU A CA 1
ATOM 899 C C . GLU A 1 111 ? 8.131 5.657 -20.394 1.00 80.44 111 GLU A C 1
ATOM 901 O O . GLU A 1 111 ? 8.765 5.825 -21.435 1.00 80.44 111 GLU A O 1
ATOM 906 N N . GLU A 1 112 ? 8.744 5.300 -19.260 1.00 82.06 112 GLU A N 1
ATOM 907 C CA . GLU A 1 112 ? 10.195 5.092 -19.182 1.00 82.06 112 GLU A CA 1
ATOM 908 C C . GLU A 1 112 ? 10.675 3.911 -20.034 1.00 82.06 112 GLU A C 1
ATOM 910 O O . GLU A 1 112 ? 11.745 3.976 -20.651 1.00 82.06 112 GLU A O 1
ATOM 915 N N . VAL A 1 113 ? 9.909 2.819 -20.068 1.00 81.25 113 VAL A N 1
ATOM 916 C CA . VAL A 1 113 ? 10.237 1.642 -20.880 1.00 81.25 113 VAL A CA 1
ATOM 917 C C . VAL A 1 113 ? 10.096 1.953 -22.369 1.00 81.25 113 VAL A C 1
ATOM 919 O O . VAL A 1 113 ? 10.962 1.553 -23.147 1.00 81.25 113 VAL A O 1
ATOM 922 N N . GLU A 1 114 ? 9.048 2.667 -22.781 1.00 82.50 114 GLU A N 1
ATOM 923 C CA . GLU A 1 114 ? 8.874 3.091 -24.174 1.00 82.50 114 GLU A CA 1
ATOM 924 C C . GLU A 1 114 ? 9.970 4.064 -24.611 1.00 82.50 114 GLU A C 1
ATOM 926 O O . GLU A 1 114 ? 10.572 3.855 -25.664 1.00 82.50 114 GLU A O 1
ATOM 931 N N . PHE A 1 115 ? 10.316 5.049 -23.778 1.00 82.00 115 PHE A N 1
ATOM 932 C CA . PHE A 1 115 ? 11.407 5.981 -24.066 1.00 82.00 115 PHE A CA 1
ATOM 933 C C . PHE A 1 115 ? 12.753 5.261 -24.229 1.00 82.00 115 PHE A C 1
ATOM 935 O O . PHE A 1 115 ? 13.516 5.552 -25.150 1.00 82.00 115 PHE A O 1
ATOM 942 N N . ARG A 1 116 ? 13.035 4.259 -23.383 1.00 81.12 116 ARG A N 1
ATOM 943 C CA . ARG A 1 116 ? 14.232 3.418 -23.535 1.00 81.12 116 ARG A CA 1
ATOM 944 C C . ARG A 1 116 ? 14.241 2.627 -24.840 1.00 81.12 116 ARG A C 1
ATOM 946 O O . ARG A 1 116 ? 15.293 2.530 -25.462 1.00 81.12 116 ARG A O 1
ATOM 953 N N . ARG A 1 117 ? 13.101 2.063 -25.253 1.00 78.81 117 ARG A N 1
ATOM 954 C CA . ARG A 1 117 ? 13.005 1.311 -26.516 1.00 78.81 117 ARG A CA 1
ATOM 955 C C . ARG A 1 117 ? 13.190 2.205 -27.738 1.00 78.81 117 ARG A C 1
ATOM 957 O O . ARG A 1 117 ? 13.823 1.765 -28.688 1.00 78.81 117 ARG A O 1
ATOM 964 N N . LEU A 1 118 ? 12.659 3.428 -27.707 1.00 84.06 118 LEU A N 1
ATOM 965 C CA . LEU A 1 118 ? 12.819 4.396 -28.795 1.00 84.06 118 LEU A CA 1
ATOM 966 C C . LEU A 1 118 ? 14.287 4.788 -28.977 1.00 84.06 118 LEU A C 1
ATOM 968 O O . LEU A 1 118 ? 14.816 4.624 -30.070 1.00 84.06 118 LEU A O 1
ATOM 972 N N . ASN A 1 119 ? 14.973 5.170 -27.895 1.00 81.94 119 ASN A N 1
ATOM 973 C CA . ASN A 1 119 ? 16.401 5.501 -27.970 1.00 81.94 119 ASN A CA 1
ATOM 974 C C . ASN A 1 119 ? 17.244 4.320 -28.470 1.00 81.94 119 ASN A C 1
ATOM 976 O O . ASN A 1 119 ? 18.139 4.504 -29.284 1.00 81.94 119 ASN A O 1
ATOM 980 N N . GLN A 1 120 ? 16.935 3.097 -28.026 1.00 83.44 120 GLN A N 1
ATOM 981 C CA . GLN A 1 120 ? 17.663 1.914 -28.480 1.00 83.44 120 GLN A CA 1
ATOM 982 C C . GLN A 1 120 ? 17.455 1.641 -29.981 1.00 83.44 120 GLN A C 1
ATOM 984 O O . GLN A 1 120 ? 18.385 1.208 -30.656 1.00 83.44 120 GLN A O 1
ATOM 989 N N . HIS A 1 121 ? 16.260 1.910 -30.516 1.00 80.94 121 HIS A N 1
ATOM 990 C CA . HIS A 1 121 ? 15.990 1.759 -31.945 1.00 80.94 121 HIS A CA 1
ATOM 991 C C . HIS A 1 121 ? 16.710 2.831 -32.782 1.00 80.94 121 HIS A C 1
ATOM 993 O O . HIS A 1 121 ? 17.228 2.513 -33.855 1.00 80.94 121 HIS A O 1
ATOM 999 N N . ASP A 1 122 ? 16.773 4.074 -32.298 1.00 82.12 122 ASP A N 1
ATOM 1000 C CA . ASP A 1 122 ? 17.492 5.162 -32.972 1.00 82.12 122 ASP A CA 1
ATOM 1001 C C . ASP A 1 122 ? 19.009 4.901 -33.005 1.00 82.12 122 ASP A C 1
ATOM 1003 O O . ASP A 1 122 ? 19.649 5.098 -34.041 1.00 82.12 122 ASP A O 1
ATOM 1007 N N . ASP A 1 123 ? 19.579 4.379 -31.914 1.00 82.88 123 ASP A N 1
ATOM 1008 C CA . ASP A 1 123 ? 20.992 3.983 -31.846 1.00 82.88 123 ASP A CA 1
ATOM 1009 C C . ASP A 1 123 ? 21.314 2.844 -32.831 1.00 82.88 123 ASP A C 1
ATOM 1011 O O . ASP A 1 123 ? 22.315 2.901 -33.552 1.00 82.88 123 ASP A O 1
ATOM 1015 N N . GLU A 1 124 ? 20.454 1.821 -32.912 1.00 83.25 124 GLU A N 1
ATOM 1016 C CA . GLU A 1 124 ? 20.615 0.717 -33.869 1.00 83.25 124 GLU A CA 1
ATOM 1017 C C . GLU A 1 124 ? 20.511 1.198 -35.325 1.00 83.25 124 GLU A C 1
ATOM 1019 O O . GLU A 1 124 ? 21.270 0.741 -36.186 1.00 83.25 124 GLU A O 1
ATOM 1024 N N . GLN A 1 125 ? 19.612 2.142 -35.613 1.00 81.12 125 GLN A N 1
ATOM 1025 C CA . GLN A 1 125 ? 19.446 2.697 -36.954 1.00 81.12 125 GLN A CA 1
ATOM 1026 C C . GLN A 1 125 ? 20.628 3.594 -37.354 1.00 81.12 125 GLN A C 1
ATOM 1028 O O . GLN A 1 125 ? 21.123 3.480 -38.478 1.00 81.12 125 GLN A O 1
ATOM 1033 N N . ASN A 1 126 ? 21.134 4.427 -36.441 1.00 81.19 126 ASN A N 1
ATOM 1034 C CA . ASN A 1 126 ? 22.331 5.238 -36.678 1.00 81.19 126 ASN A CA 1
ATOM 1035 C C . ASN A 1 126 ? 23.572 4.368 -36.923 1.00 81.19 126 ASN A C 1
ATOM 1037 O O . ASN A 1 126 ? 24.313 4.621 -37.872 1.00 81.19 126 ASN A O 1
ATOM 1041 N N . ALA A 1 127 ? 23.758 3.294 -36.150 1.00 81.12 127 ALA A N 1
ATOM 1042 C CA . ALA A 1 127 ? 24.866 2.360 -36.353 1.00 81.12 127 ALA A CA 1
ATOM 1043 C C . ALA A 1 127 ? 24.813 1.658 -37.727 1.00 81.12 127 ALA A C 1
ATOM 1045 O O . ALA A 1 127 ? 25.853 1.387 -38.334 1.00 81.12 127 ALA A O 1
ATOM 1046 N N . GLN A 1 128 ? 23.613 1.371 -38.249 1.00 80.31 128 GLN A N 1
ATOM 1047 C CA . GLN A 1 128 ? 23.450 0.814 -39.597 1.00 80.31 128 GLN A CA 1
ATOM 1048 C C . GLN A 1 128 ? 23.774 1.822 -40.707 1.00 80.31 128 GLN A C 1
ATOM 1050 O O . GLN A 1 128 ? 24.351 1.429 -41.723 1.00 80.31 128 GLN A O 1
ATOM 1055 N N . ILE A 1 129 ? 23.417 3.098 -40.531 1.00 80.12 129 ILE A N 1
ATOM 1056 C CA . ILE A 1 129 ? 23.729 4.160 -41.498 1.00 80.12 129 ILE A CA 1
ATOM 1057 C C . ILE A 1 129 ? 25.239 4.388 -41.565 1.00 80.12 129 ILE A C 1
ATOM 1059 O O . ILE A 1 129 ? 25.792 4.392 -42.663 1.00 80.12 129 ILE A O 1
ATOM 1063 N N . GLU A 1 130 ? 25.916 4.483 -40.415 1.00 80.56 130 GLU A N 1
ATOM 1064 C CA . GLU A 1 130 ? 27.375 4.616 -40.386 1.00 80.56 130 GLU A CA 1
ATOM 1065 C C . GLU A 1 130 ? 28.045 3.437 -41.107 1.00 80.56 130 GLU A C 1
ATOM 1067 O O . GLU A 1 130 ? 28.851 3.653 -42.005 1.00 80.56 130 GLU A O 1
ATOM 1072 N N . MET A 1 131 ? 27.664 2.183 -40.827 1.00 75.12 131 MET A N 1
ATOM 1073 C CA . MET A 1 131 ? 28.238 1.022 -41.532 1.00 75.12 131 MET A CA 1
ATOM 1074 C C . MET A 1 131 ? 28.079 1.067 -43.061 1.00 75.12 131 MET A C 1
ATOM 1076 O O . MET A 1 131 ? 28.943 0.540 -43.762 1.00 75.12 131 MET A O 1
ATOM 1080 N N . MET A 1 132 ? 27.006 1.674 -43.581 1.00 73.75 132 MET A N 1
ATOM 1081 C CA . MET A 1 132 ? 26.812 1.851 -45.024 1.00 73.75 132 MET A CA 1
ATOM 1082 C C . MET A 1 132 ? 27.680 2.965 -45.621 1.00 73.75 132 MET A C 1
ATOM 1084 O O . MET A 1 132 ? 28.042 2.854 -46.786 1.00 73.75 132 MET A O 1
ATOM 1088 N N . GLU A 1 133 ? 28.037 4.008 -44.866 1.00 75.62 133 GLU A N 1
ATOM 1089 C CA . GLU A 1 133 ? 28.946 5.065 -45.346 1.00 75.62 133 GLU A CA 1
ATOM 1090 C C . GLU A 1 133 ? 30.414 4.613 -45.416 1.00 75.62 133 GLU A C 1
ATOM 1092 O O . GLU A 1 133 ? 31.190 5.158 -46.202 1.00 75.62 133 GLU A O 1
ATOM 1097 N N . TRP A 1 134 ? 30.804 3.619 -44.611 1.00 73.81 134 TRP A N 1
ATOM 1098 C CA . TRP A 1 134 ? 32.175 3.090 -44.573 1.00 73.81 134 TRP A CA 1
ATOM 1099 C C . TRP A 1 134 ? 32.438 1.912 -45.539 1.00 73.81 134 TRP A C 1
ATOM 1101 O O . TRP A 1 134 ? 33.581 1.447 -45.599 1.00 73.81 134 TRP A O 1
ATOM 1111 N N . CYS A 1 135 ? 31.430 1.424 -46.277 1.00 65.31 135 CYS A N 1
ATOM 1112 C CA . CYS A 1 135 ? 31.554 0.353 -47.286 1.00 65.31 135 CYS A CA 1
ATOM 1113 C C . CYS A 1 135 ? 31.596 0.907 -48.716 1.00 65.31 135 CYS A C 1
ATOM 1115 O O . CYS A 1 135 ? 32.400 0.374 -49.517 1.00 65.31 135 CYS A O 1
#

Sequence (135 aa):
MMGWWKPYFFVDTTGVQLLFDWAKIDDTLTFISASGSIALLCLLDRFAAHLALHQRQKVYSSTLAWTVQRCTSGFLMLIMMSFNIILFLEVVLFSGMSELGMRIYWQKDQEEVEFRRLNQHDDEQNAQIEMMEWC